Protein AF-A0A7R9LPJ1-F1 (afdb_monomer_lite)

Foldseek 3Di:
DDWFDDPVVPDAAAAEAEEQEDPDPVVVVVVVVCVVRNYHYDYDYLLDAQVRVLCCCVVSVHRTYHYDDPPDPSCVVSVVVVRVVVNCVVDVVRVPD

pLDDT: mean 85.03, std 18.86, range [29.36, 97.69]

Organism: NCBI:txid334625

Structure (mmCIF, N/CA/C/O backbone):
data_AF-A0A7R9LPJ1-F1
#
_entry.id   AF-A0A7R9LPJ1-F1
#
loop_
_atom_site.group_PDB
_atom_site.id
_atom_site.type_symbol
_atom_site.label_atom_id
_atom_site.label_alt_id
_atom_site.label_comp_id
_atom_site.label_asym_id
_atom_site.label_entity_id
_atom_site.label_seq_id
_atom_site.pdbx_PDB_ins_code
_atom_site.Cartn_x
_atom_site.Cartn_y
_atom_site.Cartn_z
_atom_site.occupancy
_atom_site.B_iso_or_equiv
_atom_site.auth_seq_id
_atom_site.auth_comp_id
_atom_site.auth_asym_id
_atom_site.auth_atom_id
_atom_site.pdbx_PDB_model_num
ATOM 1 N N . MET A 1 1 ? 5.259 -7.142 -3.736 1.00 41.25 1 MET A N 1
ATOM 2 C CA . MET A 1 1 ? 4.488 -7.068 -2.482 1.00 41.25 1 MET A CA 1
ATOM 3 C C . MET A 1 1 ? 5.467 -7.151 -1.324 1.00 41.25 1 MET A C 1
ATOM 5 O O . MET A 1 1 ? 5.892 -8.243 -0.980 1.00 41.25 1 MET A O 1
ATOM 9 N N . LEU A 1 2 ? 5.915 -6.002 -0.821 1.00 33.44 2 LEU A N 1
ATOM 10 C CA . LEU A 1 2 ? 6.778 -5.910 0.360 1.00 33.44 2 LEU A CA 1
ATOM 11 C C . LEU A 1 2 ? 5.869 -5.565 1.545 1.00 33.44 2 LEU A C 1
ATOM 13 O O . LEU A 1 2 ? 5.149 -4.574 1.485 1.00 33.44 2 LEU A O 1
ATOM 17 N N . MET A 1 3 ? 5.825 -6.442 2.551 1.00 40.66 3 MET A N 1
ATOM 18 C CA . MET A 1 3 ? 4.906 -6.362 3.690 1.00 40.66 3 MET A CA 1
ATOM 19 C C . MET A 1 3 ? 5.630 -5.783 4.907 1.00 40.66 3 MET A C 1
ATOM 21 O O . MET A 1 3 ? 6.683 -6.277 5.295 1.00 40.66 3 MET A O 1
ATOM 25 N N . LEU A 1 4 ? 5.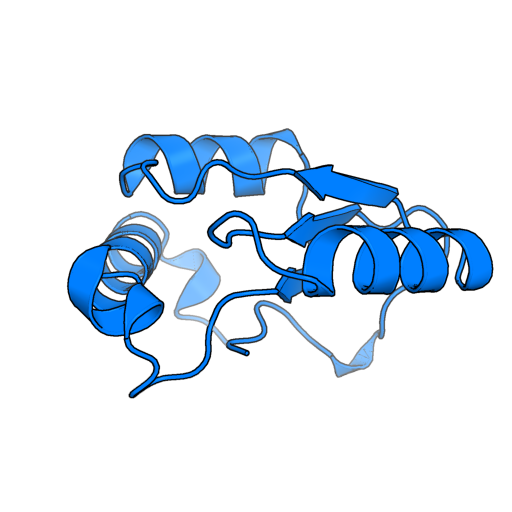065 -4.718 5.474 1.00 42.22 4 LEU A N 1
ATOM 26 C CA . LEU A 1 4 ? 5.595 -3.964 6.607 1.00 42.22 4 LEU A CA 1
ATOM 27 C C . LEU A 1 4 ? 4.797 -4.322 7.870 1.00 42.22 4 LEU A C 1
ATOM 29 O O . LEU A 1 4 ? 3.590 -4.119 7.871 1.00 42.22 4 LEU A O 1
ATOM 33 N N . THR A 1 5 ? 5.483 -4.751 8.936 1.00 42.75 5 THR A N 1
ATOM 34 C CA . THR A 1 5 ? 5.015 -4.982 10.331 1.00 42.75 5 THR A CA 1
ATOM 35 C C . THR A 1 5 ? 4.496 -6.381 10.738 1.00 42.75 5 THR A C 1
ATOM 37 O O . THR A 1 5 ? 3.994 -7.159 9.930 1.00 42.75 5 THR A O 1
ATOM 40 N N . ASP A 1 6 ? 4.700 -6.689 12.031 1.00 42.59 6 ASP A N 1
ATOM 41 C CA . ASP A 1 6 ? 4.478 -7.944 12.778 1.00 42.59 6 ASP A CA 1
ATOM 42 C C . ASP A 1 6 ? 3.206 -8.742 12.405 1.00 42.59 6 ASP A C 1
ATOM 44 O O . ASP A 1 6 ? 2.128 -8.565 12.983 1.00 42.59 6 ASP A O 1
ATOM 48 N N . TRP A 1 7 ? 3.335 -9.724 11.503 1.00 43.47 7 TRP A N 1
ATOM 49 C CA . TRP A 1 7 ? 2.209 -10.567 11.062 1.00 43.47 7 TRP A CA 1
ATOM 50 C C . TRP A 1 7 ? 1.680 -11.541 12.125 1.00 43.47 7 TRP A C 1
ATOM 52 O O . TRP A 1 7 ? 0.594 -12.094 11.959 1.00 43.47 7 TRP A O 1
ATOM 62 N N . GLN A 1 8 ? 2.372 -11.740 13.253 1.00 44.62 8 GLN A N 1
ATOM 63 C CA . GLN A 1 8 ? 1.864 -12.632 14.306 1.00 44.62 8 GLN A CA 1
ATOM 64 C C . GLN A 1 8 ? 0.507 -12.176 14.885 1.00 44.62 8 GLN A C 1
ATOM 66 O O . GLN A 1 8 ? -0.172 -12.976 15.524 1.00 44.62 8 GLN A O 1
ATOM 71 N N . LYS A 1 9 ? 0.079 -10.927 14.634 1.00 55.50 9 LYS A N 1
ATOM 72 C CA . LYS A 1 9 ? -1.223 -10.388 15.071 1.00 55.50 9 LYS A CA 1
ATOM 73 C C . LYS A 1 9 ? -2.264 -10.219 13.951 1.00 55.50 9 LYS A C 1
ATOM 75 O O . LYS A 1 9 ? -3.416 -9.932 14.269 1.00 55.50 9 LYS A O 1
ATOM 80 N N . GLY A 1 10 ? -1.893 -10.440 12.682 1.00 78.62 10 GLY A N 1
ATOM 81 C CA . GLY A 1 10 ? -2.783 -10.311 11.520 1.00 78.62 10 GLY A CA 1
ATOM 82 C C . GLY A 1 10 ? -3.378 -8.907 11.308 1.00 78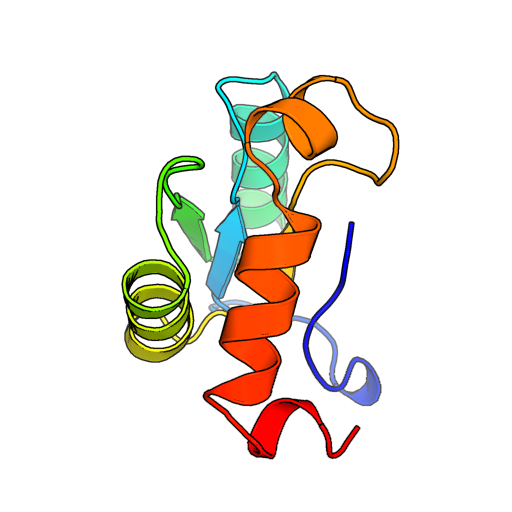.62 10 GLY A C 1
ATOM 83 O O . GLY A 1 10 ? -3.161 -7.986 12.095 1.00 78.62 10 GLY A O 1
ATOM 84 N N . LEU A 1 11 ? -4.145 -8.744 10.223 1.00 89.50 11 LEU A N 1
ATOM 85 C CA . LEU A 1 11 ? -4.956 -7.545 9.975 1.00 89.50 11 LEU A CA 1
ATOM 86 C C . LEU A 1 11 ? -6.338 -7.702 10.616 1.00 89.50 11 LEU A C 1
ATOM 88 O O . LEU A 1 11 ? -6.995 -8.730 10.446 1.00 89.50 11 LEU A O 1
ATOM 92 N N . ASN A 1 12 ? -6.792 -6.663 11.307 1.00 92.75 12 ASN A N 1
ATOM 93 C CA . ASN A 1 12 ? -8.090 -6.608 11.972 1.00 92.75 12 ASN A CA 1
ATOM 94 C C . ASN A 1 12 ? -9.033 -5.630 11.268 1.00 92.75 12 ASN A C 1
ATOM 96 O O . ASN A 1 12 ? -8.602 -4.711 10.575 1.00 92.75 12 ASN A O 1
ATOM 100 N N . ARG A 1 13 ? -10.346 -5.794 11.477 1.00 94.88 13 ARG A N 1
ATOM 101 C CA . ARG A 1 13 ? -11.339 -4.811 11.013 1.00 94.88 13 ARG A CA 1
ATOM 102 C C . ARG A 1 13 ? -10.972 -3.410 11.517 1.00 94.88 13 ARG A C 1
ATOM 104 O O . ARG A 1 13 ? -10.675 -3.242 12.694 1.00 94.88 13 ARG A O 1
ATOM 111 N N . GLY A 1 14 ? -11.034 -2.422 10.630 1.00 95.00 14 GLY A N 1
ATOM 112 C CA . GLY A 1 14 ? -10.644 -1.034 10.877 1.00 95.00 14 GLY A CA 1
ATOM 113 C C . GLY A 1 14 ? -9.183 -0.720 10.550 1.00 95.00 14 GLY A C 1
ATOM 114 O O . GLY A 1 14 ? -8.833 0.454 10.489 1.00 95.00 14 GLY A O 1
ATOM 115 N N . ASP A 1 15 ? -8.342 -1.727 10.293 1.00 95.81 15 ASP A N 1
ATOM 116 C CA . ASP A 1 15 ? -6.937 -1.497 9.961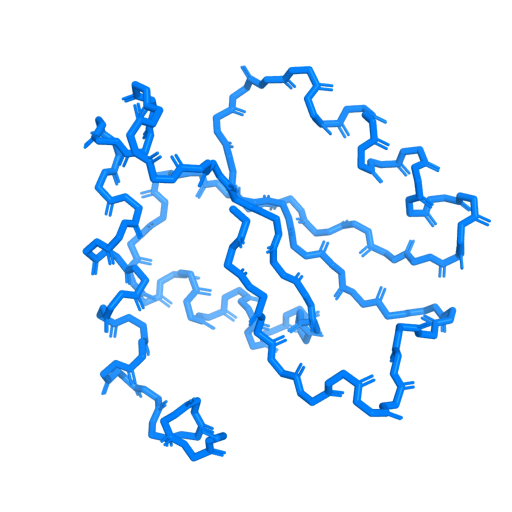 1.00 95.81 15 ASP A CA 1
ATOM 117 C C . ASP A 1 15 ? -6.770 -0.859 8.579 1.00 95.81 15 ASP A C 1
ATOM 119 O O . ASP A 1 15 ? -7.476 -1.189 7.619 1.00 95.81 15 ASP A O 1
ATOM 123 N N . VAL A 1 16 ? -5.797 0.051 8.485 1.00 96.19 16 VAL A N 1
ATOM 124 C CA . VAL A 1 16 ? -5.489 0.787 7.259 1.00 96.19 16 VAL A CA 1
ATOM 125 C C . VAL A 1 16 ? -4.445 0.039 6.443 1.00 96.19 16 VAL A C 1
ATOM 127 O O . VAL A 1 16 ? -3.391 -0.357 6.944 1.00 96.19 16 VAL A O 1
ATOM 130 N N . VAL A 1 17 ? -4.729 -0.114 5.156 1.00 95.56 17 VAL A N 1
ATOM 131 C CA . VAL A 1 17 ? -3.873 -0.795 4.193 1.00 95.56 17 VAL A CA 1
ATOM 132 C C . VAL A 1 17 ? -3.599 0.128 3.013 1.00 95.56 17 VAL A C 1
ATOM 134 O O . VAL A 1 17 ? -4.516 0.581 2.330 1.00 95.56 17 VAL A O 1
ATOM 137 N N . GLY A 1 18 ? -2.325 0.426 2.781 1.00 95.69 18 GLY A N 1
ATOM 138 C CA . GLY A 1 18 ? -1.865 1.291 1.706 1.00 95.69 18 GLY A CA 1
ATOM 139 C C . GLY A 1 18 ? -1.819 0.556 0.373 1.00 95.69 18 GLY A C 1
ATOM 140 O O . GLY A 1 18 ? -1.370 -0.586 0.303 1.00 95.69 18 GLY A O 1
ATOM 141 N N . LEU A 1 19 ? -2.231 1.226 -0.697 1.00 96.38 19 LEU A N 1
ATOM 142 C CA . LEU A 1 19 ? -1.958 0.829 -2.072 1.00 96.38 19 LEU A CA 1
ATOM 143 C C . LEU A 1 19 ? -1.123 1.921 -2.729 1.00 96.38 19 LEU A C 1
ATOM 145 O O . LEU A 1 19 ? -1.619 3.008 -3.014 1.00 96.38 19 LEU A O 1
ATOM 149 N N . TRP A 1 20 ? 0.142 1.601 -2.967 1.00 96.38 20 TRP A N 1
ATOM 150 C CA . TRP A 1 20 ? 1.117 2.465 -3.612 1.00 96.38 20 TRP A CA 1
ATOM 151 C C . TRP A 1 20 ? 1.507 1.849 -4.954 1.00 96.38 20 TRP A C 1
ATOM 153 O O . TRP A 1 20 ? 2.319 0.929 -5.023 1.00 96.38 20 TRP A O 1
ATOM 163 N N . SER A 1 21 ? 0.841 2.279 -6.025 1.00 95.00 21 SER A N 1
ATOM 164 C CA . SER A 1 21 ? 0.954 1.669 -7.357 1.00 95.00 21 SER A CA 1
ATOM 165 C C . SER A 1 21 ? 0.515 2.649 -8.443 1.00 95.00 21 SER A C 1
ATOM 167 O O . SER A 1 21 ? -0.268 3.560 -8.183 1.00 95.00 21 SER A O 1
ATOM 169 N N . CYS A 1 22 ? 0.958 2.452 -9.685 1.00 92.38 22 CYS A N 1
ATOM 170 C CA . CYS A 1 22 ? 0.373 3.162 -10.821 1.00 92.38 22 CYS A CA 1
ATOM 171 C C . CYS A 1 22 ? -1.078 2.721 -11.072 1.00 92.38 22 CYS A C 1
ATOM 173 O O . CYS A 1 22 ? -1.596 1.789 -10.445 1.00 92.38 22 CYS A O 1
ATOM 175 N N . ASN A 1 23 ? -1.754 3.392 -12.010 1.00 91.00 23 ASN A N 1
ATOM 176 C CA . ASN A 1 23 ? -3.114 3.031 -12.401 1.00 91.00 23 ASN A CA 1
ATOM 177 C C . ASN A 1 23 ? -3.139 1.616 -13.009 1.00 91.00 23 ASN A C 1
ATOM 179 O O . ASN A 1 23 ? -2.758 1.398 -14.157 1.00 91.00 23 ASN A O 1
ATOM 183 N N . THR A 1 24 ? -3.531 0.645 -12.191 1.00 90.62 24 THR A N 1
ATOM 184 C CA . THR A 1 24 ? -3.544 -0.787 -12.488 1.00 90.62 24 THR A CA 1
ATOM 185 C C . THR A 1 24 ? -4.861 -1.403 -12.030 1.00 90.62 24 THR A C 1
ATOM 187 O O . THR A 1 24 ? -5.566 -0.856 -11.186 1.00 90.62 24 THR A O 1
ATOM 190 N N . TYR A 1 25 ? -5.192 -2.591 -12.530 1.00 92.06 25 TYR A N 1
ATOM 191 C CA . TYR A 1 25 ? -6.421 -3.283 -12.131 1.00 92.06 25 TYR A CA 1
ATOM 192 C C . TYR A 1 25 ? -6.450 -3.690 -10.641 1.00 92.06 25 TYR A C 1
ATOM 194 O O . TYR A 1 25 ? -7.501 -4.067 -10.128 1.00 92.06 25 TYR A O 1
ATOM 202 N N . TYR A 1 26 ? -5.322 -3.592 -9.928 1.00 90.62 26 TYR A N 1
ATOM 203 C CA . TYR A 1 26 ? -5.249 -3.863 -8.494 1.00 90.62 26 TYR A CA 1
ATOM 204 C C . TYR A 1 26 ? -6.037 -2.855 -7.645 1.00 90.62 26 TYR A C 1
ATOM 206 O O . TYR A 1 26 ? -6.456 -3.212 -6.548 1.00 90.62 26 TYR A O 1
ATOM 214 N N . TRP A 1 27 ? -6.294 -1.638 -8.146 1.00 93.75 27 TRP A N 1
ATOM 215 C CA . TRP A 1 27 ? -7.085 -0.620 -7.438 1.00 93.75 27 TRP A CA 1
ATOM 216 C C . TRP A 1 27 ? -8.471 -1.127 -7.010 1.00 93.75 27 TRP A C 1
ATOM 218 O O . TRP A 1 27 ? -8.727 -1.202 -5.806 1.00 93.75 27 TRP A O 1
ATOM 228 N N . PRO A 1 28 ? -9.357 -1.547 -7.935 1.00 95.81 28 PRO A N 1
ATOM 229 C CA . PRO A 1 28 ? -10.659 -2.085 -7.551 1.00 95.81 28 PRO A CA 1
ATOM 230 C C . PRO A 1 28 ? -10.557 -3.421 -6.801 1.00 95.81 28 PRO A C 1
ATOM 232 O O . PRO A 1 28 ? -11.388 -3.692 -5.937 1.00 95.81 28 PRO A O 1
ATOM 235 N N . GLN A 1 29 ? -9.545 -4.250 -7.084 1.00 95.50 29 GLN A N 1
ATOM 236 C CA . GLN A 1 29 ? -9.374 -5.541 -6.408 1.00 95.50 29 GLN A CA 1
ATOM 237 C C . GLN A 1 29 ? -9.068 -5.382 -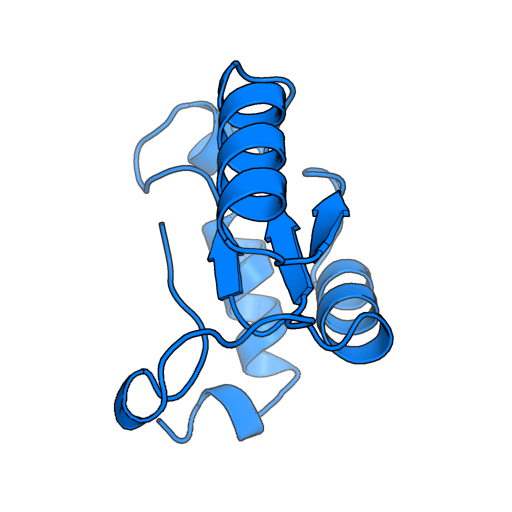4.918 1.00 95.50 29 GLN A C 1
ATOM 239 O O . GLN A 1 29 ? -9.710 -6.020 -4.084 1.00 95.50 29 GLN A O 1
ATOM 244 N N . ILE A 1 30 ? -8.107 -4.520 -4.582 1.00 94.50 30 ILE A N 1
ATOM 245 C CA . ILE A 1 30 ? -7.708 -4.272 -3.196 1.00 94.50 30 ILE A CA 1
ATOM 246 C C . ILE A 1 30 ? -8.822 -3.533 -2.464 1.00 94.50 30 ILE A C 1
ATOM 248 O O . ILE A 1 30 ? -9.158 -3.921 -1.351 1.00 94.50 30 ILE A O 1
ATOM 252 N N . LEU A 1 31 ? -9.468 -2.552 -3.102 1.00 96.50 31 LEU A N 1
ATOM 253 C CA . LEU A 1 31 ? -10.626 -1.876 -2.518 1.00 96.50 31 LEU A CA 1
ATOM 254 C C . LEU A 1 31 ? -11.741 -2.871 -2.152 1.00 96.50 31 LEU A C 1
ATOM 256 O O . LEU A 1 31 ? -12.269 -2.827 -1.041 1.00 96.50 31 LEU A O 1
ATOM 260 N N . TYR A 1 32 ? -12.064 -3.805 -3.050 1.00 97.50 32 TYR A N 1
ATOM 261 C CA . TYR A 1 32 ? -13.077 -4.830 -2.799 1.00 97.50 32 TYR A CA 1
ATOM 262 C C . TYR A 1 32 ? -12.659 -5.814 -1.696 1.00 97.50 32 TYR A C 1
ATOM 264 O O . TYR A 1 32 ? -13.465 -6.156 -0.829 1.00 97.50 32 TYR A O 1
ATOM 272 N N . ALA A 1 33 ? -11.395 -6.249 -1.686 1.00 95.81 33 ALA A N 1
ATOM 273 C CA . ALA A 1 33 ? -10.861 -7.098 -0.624 1.00 95.81 33 ALA A CA 1
ATOM 274 C C . ALA A 1 33 ? -10.921 -6.398 0.744 1.00 95.81 33 ALA A C 1
ATOM 276 O O . ALA A 1 33 ? -11.396 -6.992 1.713 1.00 95.81 33 ALA A O 1
ATOM 277 N N . CYS A 1 34 ? -10.523 -5.124 0.807 1.00 96.56 34 CYS A N 1
ATOM 278 C CA . CYS A 1 34 ? -10.624 -4.299 2.005 1.00 96.56 34 CYS A CA 1
ATOM 279 C C . CYS A 1 34 ? -12.076 -4.181 2.477 1.00 96.56 34 CYS A C 1
ATOM 281 O O . CYS A 1 34 ? -12.357 -4.482 3.636 1.00 96.56 34 CYS A O 1
ATOM 283 N N . ALA A 1 35 ? -13.012 -3.866 1.578 1.00 96.88 35 ALA A N 1
ATOM 284 C CA . ALA A 1 35 ? -14.434 -3.781 1.907 1.00 96.88 35 ALA A CA 1
ATOM 285 C C . ALA A 1 35 ? -14.981 -5.098 2.488 1.00 96.88 35 ALA A C 1
ATOM 287 O O . ALA A 1 35 ? -15.703 -5.085 3.485 1.00 96.88 35 ALA A O 1
ATOM 288 N N . ARG A 1 36 ? -14.599 -6.251 1.919 1.00 97.69 36 ARG A N 1
ATOM 289 C CA . ARG A 1 36 ? -15.022 -7.571 2.420 1.00 97.69 36 ARG A CA 1
ATOM 290 C C . ARG A 1 36 ? -14.441 -7.920 3.788 1.00 97.69 36 ARG A C 1
ATOM 292 O O . ARG A 1 36 ? -15.119 -8.566 4.584 1.00 97.69 36 ARG A O 1
ATOM 299 N N . LEU A 1 37 ? -13.200 -7.522 4.050 1.00 95.50 37 LEU A N 1
ATOM 300 C CA . LEU A 1 37 ? -12.490 -7.819 5.297 1.00 95.50 37 LEU A CA 1
ATOM 301 C C . LEU A 1 37 ? -12.729 -6.760 6.387 1.00 95.50 37 LEU A C 1
ATOM 303 O O . LEU A 1 37 ? -12.323 -6.956 7.529 1.00 95.50 37 LEU A O 1
ATOM 307 N N . GLY A 1 38 ? -13.419 -5.664 6.055 1.00 96.69 38 GLY A N 1
ATOM 308 C CA . GLY A 1 38 ? -13.628 -4.521 6.941 1.00 96.69 38 GLY A CA 1
ATOM 309 C C . GLY A 1 38 ? -12.359 -3.702 7.174 1.00 96.69 38 GLY A C 1
ATOM 310 O O . GLY A 1 38 ? -12.218 -3.114 8.239 1.00 96.69 38 GLY A O 1
ATOM 311 N N . LEU A 1 39 ? -11.438 -3.696 6.214 1.00 97.06 39 LEU A N 1
ATOM 312 C CA . LEU A 1 39 ? -10.217 -2.889 6.216 1.00 97.06 39 LEU A CA 1
ATOM 313 C C . LEU A 1 39 ? -10.466 -1.552 5.513 1.00 97.06 39 LEU A C 1
ATOM 315 O O . LEU A 1 39 ? -11.379 -1.427 4.694 1.00 97.06 39 LEU A O 1
ATOM 319 N N . ILE A 1 40 ? -9.611 -0.573 5.784 1.00 97.31 40 ILE A N 1
ATOM 320 C CA . ILE A 1 40 ? -9.645 0.745 5.149 1.00 97.31 40 ILE A CA 1
ATOM 321 C C . ILE A 1 40 ? -8.527 0.807 4.111 1.00 97.31 40 ILE A C 1
ATOM 323 O O . ILE A 1 40 ? -7.359 0.608 4.434 1.00 97.31 40 ILE A O 1
ATOM 327 N N . GLN A 1 41 ? -8.870 1.088 2.856 1.00 97.19 41 GLN A N 1
ATOM 328 C CA . GLN A 1 41 ? -7.883 1.238 1.791 1.00 97.19 41 GLN A CA 1
ATOM 329 C C . GLN A 1 41 ? -7.385 2.690 1.736 1.00 97.19 41 GLN A C 1
ATOM 331 O O . GLN A 1 41 ? -8.174 3.619 1.589 1.00 97.19 41 GLN A O 1
ATOM 336 N N . CYS A 1 42 ? -6.070 2.884 1.847 1.00 96.81 42 CYS A N 1
ATOM 337 C CA . CYS A 1 42 ? -5.399 4.172 1.691 1.00 96.81 42 CYS A CA 1
ATOM 338 C C . CYS A 1 42 ? -4.724 4.232 0.315 1.00 96.81 42 CYS A C 1
ATOM 340 O O . CYS A 1 42 ? -3.862 3.411 -0.004 1.00 96.81 42 CYS A O 1
ATOM 342 N N . SER A 1 43 ? -5.143 5.173 -0.527 1.00 95.69 43 SER A N 1
ATOM 343 C CA . SER A 1 43 ? -4.597 5.362 -1.875 1.00 95.69 43 SER A CA 1
ATOM 344 C C . SER A 1 43 ? -3.364 6.250 -1.826 1.00 95.69 43 SER A C 1
ATOM 346 O O . SER A 1 43 ? -3.457 7.396 -1.395 1.00 95.69 43 SER A O 1
ATOM 348 N N . ILE A 1 44 ? -2.224 5.740 -2.289 1.00 96.25 44 ILE A N 1
ATOM 349 C CA . ILE A 1 44 ? -0.941 6.442 -2.222 1.00 96.25 44 ILE A CA 1
ATOM 350 C C . ILE A 1 44 ? -0.422 6.666 -3.640 1.00 96.25 44 ILE A C 1
ATOM 352 O O . ILE A 1 44 ? -0.368 5.742 -4.455 1.00 96.25 44 ILE A O 1
ATOM 356 N N . ASN A 1 45 ? -0.034 7.905 -3.937 1.00 94.88 45 ASN A N 1
ATOM 357 C CA . ASN A 1 45 ? 0.467 8.275 -5.254 1.00 94.88 45 ASN A CA 1
ATOM 358 C C . ASN A 1 45 ? 1.827 7.592 -5.522 1.00 94.88 45 ASN A C 1
ATOM 360 O O . ASN A 1 45 ? 2.749 7.753 -4.720 1.00 94.88 45 ASN A O 1
ATOM 364 N N . PRO A 1 46 ? 1.997 6.859 -6.640 1.00 93.88 46 PRO A N 1
ATOM 365 C CA . PRO A 1 46 ? 3.270 6.230 -7.006 1.00 93.88 46 PRO A CA 1
ATOM 366 C C . PRO A 1 46 ? 4.428 7.221 -7.188 1.00 93.88 46 PRO A C 1
ATOM 368 O O . PRO A 1 46 ? 5.577 6.810 -7.104 1.00 93.88 46 PRO A O 1
ATOM 371 N N . ALA A 1 47 ? 4.140 8.505 -7.429 1.00 93.69 47 ALA A N 1
ATOM 372 C CA . ALA A 1 47 ? 5.152 9.542 -7.620 1.00 93.69 47 ALA A CA 1
ATOM 373 C C . ALA A 1 47 ? 5.726 10.110 -6.309 1.00 93.69 47 ALA A C 1
ATOM 375 O O . ALA A 1 47 ? 6.632 10.940 -6.368 1.00 93.69 47 ALA A O 1
ATOM 376 N N . TYR A 1 48 ? 5.192 9.708 -5.150 1.00 95.25 48 TYR A N 1
ATOM 377 C CA . TYR A 1 48 ? 5.687 10.189 -3.864 1.00 95.25 48 TYR A CA 1
ATOM 378 C C . TYR A 1 48 ? 7.132 9.782 -3.618 1.00 95.25 48 TYR A C 1
ATOM 380 O O . TYR A 1 48 ? 7.523 8.636 -3.847 1.00 95.25 48 TYR A O 1
ATOM 388 N N . GLN A 1 49 ? 7.897 10.741 -3.104 1.00 94.94 49 GLN A N 1
ATOM 389 C CA . GLN A 1 49 ? 9.255 10.514 -2.630 1.00 94.94 49 GLN A CA 1
ATOM 390 C C . GLN A 1 49 ? 9.255 10.027 -1.179 1.00 94.94 49 GLN A C 1
ATOM 392 O O . GLN A 1 49 ? 8.210 9.935 -0.532 1.00 94.94 49 GLN A O 1
ATOM 397 N N . ALA A 1 50 ? 10.440 9.701 -0.662 1.00 94.31 50 ALA A N 1
ATOM 398 C CA . ALA A 1 50 ? 10.598 9.059 0.640 1.00 94.31 50 ALA A CA 1
ATOM 399 C C . ALA A 1 50 ? 9.911 9.832 1.780 1.00 94.31 50 ALA A C 1
ATOM 401 O O . ALA A 1 50 ? 9.173 9.233 2.558 1.00 94.31 50 ALA A O 1
ATOM 402 N N . ASP A 1 51 ? 10.073 11.154 1.844 1.00 94.19 51 ASP A N 1
ATOM 403 C CA . ASP A 1 51 ? 9.477 11.969 2.910 1.00 94.19 51 ASP A CA 1
ATOM 404 C C . ASP A 1 51 ? 7.943 11.973 2.862 1.00 94.19 51 ASP A C 1
ATOM 406 O O . ASP A 1 51 ? 7.280 11.810 3.888 1.00 94.19 51 ASP A O 1
ATOM 410 N N . GLU A 1 52 ? 7.365 12.107 1.665 1.00 95.88 52 GLU A N 1
ATOM 411 C CA . GLU A 1 52 ? 5.913 12.114 1.453 1.00 95.88 52 GLU A CA 1
ATOM 412 C C . GLU A 1 52 ? 5.306 10.741 1.749 1.00 95.88 52 GLU A C 1
ATOM 414 O O . GLU A 1 52 ? 4.276 10.635 2.419 1.00 95.88 52 GLU A O 1
ATOM 419 N N . LEU A 1 53 ? 5.971 9.678 1.286 1.00 95.56 53 LEU A N 1
ATOM 420 C CA . LEU A 1 53 ? 5.566 8.308 1.561 1.00 95.56 53 LEU A CA 1
ATOM 421 C C . LEU A 1 53 ? 5.626 8.027 3.066 1.00 95.56 53 LEU A C 1
ATOM 423 O O . LEU A 1 53 ? 4.643 7.551 3.629 1.00 95.56 53 LEU A O 1
ATOM 427 N N . ASN A 1 54 ? 6.727 8.377 3.734 1.00 94.38 54 ASN A N 1
ATOM 428 C CA . ASN A 1 54 ? 6.882 8.205 5.177 1.00 94.38 54 ASN A CA 1
ATOM 429 C C . ASN A 1 54 ? 5.797 8.965 5.957 1.00 94.38 54 ASN A C 1
ATOM 431 O O . ASN A 1 54 ? 5.161 8.413 6.860 1.00 94.38 54 ASN A O 1
ATOM 435 N N . TYR A 1 55 ? 5.533 10.215 5.569 1.00 94.06 55 TYR A N 1
ATOM 436 C CA . TYR A 1 55 ? 4.478 11.024 6.170 1.00 94.06 55 TYR A CA 1
ATOM 437 C C . TYR A 1 55 ? 3.108 10.350 6.049 1.00 94.06 55 TYR A C 1
ATOM 439 O O . TYR A 1 55 ? 2.410 10.204 7.052 1.00 94.06 55 TYR A O 1
ATOM 447 N N . VAL A 1 56 ? 2.727 9.891 4.853 1.00 95.00 56 VAL A N 1
ATOM 448 C CA . VAL A 1 56 ? 1.419 9.259 4.628 1.00 95.00 56 VAL A CA 1
ATOM 449 C C . VAL A 1 56 ? 1.298 7.926 5.357 1.00 95.00 56 VAL A C 1
ATOM 451 O O . VAL A 1 56 ? 0.275 7.690 6.001 1.00 95.00 56 VAL A O 1
ATOM 454 N N . LEU A 1 57 ? 2.334 7.082 5.320 1.00 93.88 57 LEU A N 1
ATOM 455 C CA . LEU A 1 57 ? 2.342 5.801 6.032 1.00 93.88 57 LEU A CA 1
ATOM 456 C C . LEU A 1 57 ? 2.107 5.997 7.537 1.00 93.88 57 LEU A C 1
ATOM 458 O O . LEU A 1 57 ? 1.323 5.264 8.140 1.00 93.88 57 LEU A O 1
ATOM 462 N N . ARG A 1 58 ? 2.723 7.026 8.132 1.00 91.94 58 ARG A N 1
ATOM 463 C CA . ARG A 1 58 ? 2.552 7.375 9.549 1.00 91.94 58 ARG A CA 1
ATOM 464 C C . ARG A 1 58 ? 1.203 8.009 9.848 1.00 91.94 58 ARG A C 1
ATOM 466 O O . ARG A 1 58 ? 0.502 7.557 10.750 1.00 91.94 58 ARG A O 1
ATOM 473 N N . ASN A 1 59 ? 0.845 9.052 9.106 1.00 94.38 59 ASN A N 1
ATOM 474 C CA . ASN A 1 59 ? -0.357 9.840 9.359 1.00 94.38 59 ASN A CA 1
ATOM 475 C C . ASN A 1 59 ? -1.629 8.999 9.190 1.00 94.38 59 ASN A C 1
ATOM 477 O O . ASN A 1 59 ? -2.549 9.105 9.994 1.00 94.38 59 ASN A O 1
ATOM 481 N N . ALA A 1 60 ? -1.658 8.122 8.183 1.00 93.62 60 ALA A N 1
ATOM 482 C CA . ALA A 1 60 ? -2.768 7.202 7.959 1.00 93.62 60 ALA A CA 1
ATOM 483 C C . ALA A 1 60 ? -2.643 5.887 8.750 1.00 93.62 60 ALA A C 1
ATOM 485 O O . ALA A 1 60 ? -3.503 5.025 8.604 1.00 93.62 60 ALA A O 1
ATOM 486 N N . GLN A 1 61 ? -1.599 5.716 9.573 1.00 92.94 61 GLN A N 1
ATOM 487 C CA . GLN A 1 61 ? -1.358 4.509 10.377 1.00 92.94 61 GLN A CA 1
ATOM 488 C C . GLN A 1 61 ? -1.418 3.217 9.545 1.00 92.94 61 GLN A C 1
ATOM 490 O O . GLN A 1 61 ? -2.058 2.232 9.922 1.00 92.94 61 GLN A O 1
ATOM 495 N N . VAL A 1 62 ? -0.763 3.234 8.382 1.00 93.00 62 VAL A N 1
ATOM 496 C CA . VAL A 1 62 ? -0.768 2.116 7.437 1.00 93.00 62 VAL A CA 1
ATOM 497 C C . VAL A 1 62 ? -0.088 0.901 8.069 1.00 93.00 62 VAL A C 1
ATOM 499 O O . VAL A 1 62 ? 1.094 0.944 8.400 1.00 93.00 62 VAL A O 1
ATOM 502 N N . LYS A 1 63 ? -0.833 -0.203 8.197 1.00 91.56 63 LYS A N 1
ATOM 503 C CA . LYS A 1 63 ? -0.350 -1.473 8.765 1.00 91.56 63 LYS A CA 1
ATOM 504 C C . LYS A 1 63 ? 0.138 -2.476 7.728 1.00 91.56 63 LYS A C 1
ATOM 506 O O . LYS A 1 63 ? 0.825 -3.423 8.076 1.00 91.56 63 LYS A O 1
ATOM 511 N N . ALA A 1 64 ? -0.237 -2.305 6.465 1.00 91.62 64 ALA A N 1
ATOM 512 C CA . ALA A 1 64 ? 0.262 -3.118 5.362 1.00 91.62 64 ALA A CA 1
ATOM 513 C C . ALA A 1 64 ? 0.319 -2.282 4.085 1.00 91.62 64 ALA A C 1
ATOM 515 O O . ALA A 1 64 ? -0.537 -1.426 3.870 1.00 91.62 64 ALA A O 1
ATOM 516 N N . LEU A 1 65 ? 1.305 -2.546 3.228 1.00 93.56 65 LEU A N 1
ATOM 517 C CA . LEU A 1 65 ? 1.510 -1.815 1.981 1.00 93.56 65 LEU A CA 1
ATOM 518 C C . LEU A 1 65 ? 1.487 -2.771 0.786 1.00 93.56 65 LEU A C 1
ATOM 520 O O . LEU A 1 65 ? 2.312 -3.674 0.658 1.00 93.56 65 LEU A O 1
ATOM 524 N N . PHE A 1 66 ? 0.547 -2.552 -0.124 1.00 93.75 66 PHE A N 1
ATOM 525 C CA . PHE A 1 66 ? 0.549 -3.161 -1.442 1.00 93.75 66 PHE A CA 1
ATOM 526 C C . PHE A 1 66 ? 1.319 -2.276 -2.409 1.00 93.75 66 PHE A C 1
ATOM 528 O O . PHE A 1 66 ? 1.038 -1.087 -2.548 1.00 93.75 66 PHE A O 1
ATOM 535 N N . MET A 1 67 ? 2.266 -2.887 -3.111 1.00 94.25 67 MET A N 1
ATOM 536 C CA . MET A 1 67 ? 3.089 -2.227 -4.114 1.00 94.25 67 MET A CA 1
ATOM 537 C C . MET A 1 67 ? 3.503 -3.214 -5.212 1.00 94.25 67 MET A C 1
ATOM 539 O O . MET A 1 67 ? 3.509 -4.436 -4.965 1.00 94.25 67 MET A O 1
ATOM 543 N N . PRO A 1 68 ? 3.875 -2.711 -6.404 1.00 92.81 68 PRO A N 1
ATOM 544 C CA . PRO A 1 68 ? 4.339 -3.537 -7.508 1.00 92.81 68 PRO A CA 1
ATOM 545 C C . PRO A 1 68 ? 5.461 -4.500 -7.104 1.00 92.81 68 PRO A C 1
ATOM 547 O O . PRO A 1 68 ? 6.268 -4.229 -6.215 1.00 92.81 68 PRO A O 1
ATOM 550 N N . GLY A 1 69 ? 5.491 -5.668 -7.745 1.00 89.81 69 GLY A N 1
ATOM 551 C CA . GLY A 1 69 ? 6.562 -6.643 -7.553 1.00 89.81 69 GLY A CA 1
ATOM 552 C C . GLY A 1 69 ? 7.886 -6.155 -8.138 1.00 89.81 69 GLY A C 1
ATOM 553 O O . GLY A 1 69 ? 7.892 -5.450 -9.153 1.00 89.81 69 GLY A O 1
ATOM 554 N N . VAL A 1 70 ? 8.988 -6.571 -7.509 1.00 88.94 70 VAL A N 1
ATOM 555 C CA . VAL A 1 70 ? 10.346 -6.399 -8.043 1.00 88.94 70 VAL A CA 1
ATOM 556 C C . VAL A 1 70 ? 10.399 -6.993 -9.455 1.00 88.94 70 VAL A C 1
ATOM 558 O O . VAL A 1 70 ? 9.856 -8.073 -9.686 1.00 88.94 70 VAL A O 1
ATOM 561 N N . GLY A 1 71 ? 10.993 -6.263 -10.400 1.00 87.94 71 GLY A N 1
ATOM 562 C CA . GLY A 1 71 ? 11.081 -6.661 -11.813 1.00 87.94 71 GLY A CA 1
ATOM 563 C C . GLY A 1 71 ? 9.836 -6.359 -12.656 1.00 87.94 71 GLY A C 1
ATOM 564 O O . GLY A 1 71 ? 9.799 -6.670 -13.843 1.00 87.94 71 GLY A O 1
ATOM 565 N N . SER A 1 72 ? 8.791 -5.747 -12.087 1.00 92.31 72 SER A N 1
ATOM 566 C CA . SER A 1 72 ? 7.710 -5.193 -12.909 1.00 92.31 72 SER A CA 1
ATOM 567 C C . SER A 1 72 ? 8.126 -3.855 -13.527 1.00 92.31 72 SER A C 1
ATOM 569 O O . SER A 1 72 ? 8.795 -3.046 -12.890 1.00 92.31 72 SER A O 1
ATOM 571 N N . LYS A 1 73 ? 7.650 -3.562 -14.743 1.00 92.12 73 LYS A N 1
ATOM 572 C CA . LYS A 1 73 ? 8.001 -2.324 -15.465 1.00 92.12 73 LYS A CA 1
ATOM 573 C C . LYS A 1 73 ? 7.781 -1.051 -14.635 1.00 92.12 73 LYS A C 1
ATOM 575 O O . LYS A 1 73 ? 8.611 -0.154 -14.638 1.00 92.12 73 LYS A O 1
ATOM 580 N N . GLN A 1 74 ? 6.673 -0.966 -13.899 1.00 91.25 74 GLN A N 1
ATOM 581 C CA . GLN A 1 74 ? 6.395 0.196 -13.046 1.00 91.25 74 GLN A CA 1
ATOM 582 C C . GLN A 1 74 ? 7.291 0.265 -11.801 1.00 91.25 74 GLN A C 1
ATOM 584 O O . GLN A 1 74 ? 7.577 1.372 -11.350 1.00 91.25 74 GLN A O 1
ATOM 589 N N . TYR A 1 75 ? 7.733 -0.883 -11.266 1.00 93.50 75 TYR A N 1
ATOM 590 C CA . TYR A 1 75 ? 8.650 -0.936 -10.127 1.00 93.50 75 TYR A CA 1
ATOM 591 C C . TYR A 1 75 ? 9.962 -0.228 -10.472 1.00 93.50 75 TYR A C 1
ATOM 593 O O . TYR A 1 75 ? 10.432 0.615 -9.712 1.00 93.50 75 TYR A O 1
ATOM 601 N N . GLU A 1 76 ? 10.493 -0.533 -11.656 1.00 92.25 76 GLU A N 1
ATOM 602 C CA . GLU A 1 76 ? 11.734 0.041 -12.174 1.00 92.25 76 GLU A CA 1
ATOM 603 C C . GLU A 1 76 ? 11.558 1.512 -12.566 1.00 92.25 76 GLU A C 1
ATOM 605 O O . GLU A 1 76 ? 12.336 2.361 -12.138 1.00 92.25 76 GLU A O 1
ATOM 610 N N . LEU A 1 77 ? 10.501 1.841 -13.320 1.00 91.25 77 LEU A N 1
ATOM 611 C CA . LEU A 1 77 ? 10.285 3.203 -13.824 1.00 91.25 77 LEU A CA 1
ATOM 612 C C . LEU A 1 77 ? 10.089 4.242 -12.714 1.00 91.25 77 LEU A C 1
ATOM 614 O O . LEU A 1 77 ? 10.581 5.359 -12.842 1.00 91.25 77 LEU A O 1
ATOM 618 N N . ASN A 1 78 ? 9.386 3.886 -11.637 1.00 91.69 78 ASN A N 1
ATOM 619 C CA . ASN A 1 78 ? 9.154 4.802 -10.514 1.00 91.69 78 ASN A CA 1
ATOM 620 C C . ASN A 1 78 ? 10.136 4.572 -9.358 1.00 91.69 78 ASN A C 1
ATOM 622 O O . ASN A 1 78 ? 9.975 5.178 -8.305 1.00 91.69 78 ASN A O 1
ATOM 626 N N . LYS A 1 79 ? 11.137 3.697 -9.535 1.00 93.62 79 LYS A N 1
ATOM 627 C CA . LYS A 1 79 ? 12.181 3.424 -8.535 1.00 93.62 79 LYS A CA 1
ATOM 628 C C . LYS A 1 79 ? 11.617 3.109 -7.144 1.00 93.62 79 LYS A C 1
ATOM 630 O O . LYS A 1 79 ? 12.122 3.584 -6.128 1.00 93.62 79 LYS A O 1
ATOM 635 N N . PHE A 1 80 ? 10.570 2.283 -7.094 1.00 92.94 80 PHE A N 1
ATOM 636 C CA . PHE A 1 80 ? 9.864 1.953 -5.848 1.00 92.94 80 PHE A CA 1
ATOM 637 C C . PHE A 1 80 ? 10.809 1.409 -4.766 1.00 92.94 80 PHE A C 1
ATOM 639 O O 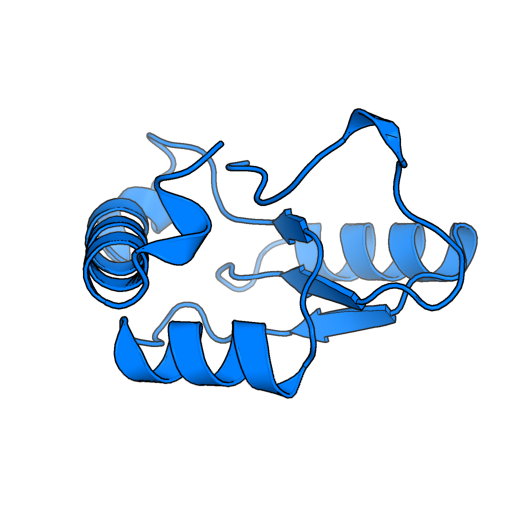. PHE A 1 80 ? 10.637 1.716 -3.590 1.00 92.94 80 PHE A O 1
ATOM 646 N N . GLY A 1 81 ? 11.805 0.607 -5.160 1.00 92.00 81 GLY A N 1
ATOM 647 C CA . GLY A 1 81 ? 12.817 0.075 -4.246 1.00 92.00 81 GLY A CA 1
ATOM 648 C C . GLY A 1 81 ? 13.674 1.161 -3.600 1.00 92.00 81 GLY A C 1
ATOM 649 O O . GLY A 1 81 ? 13.844 1.148 -2.386 1.00 92.00 81 GLY A O 1
ATOM 650 N N . ASP A 1 82 ? 14.157 2.123 -4.388 1.00 94.00 82 ASP A N 1
ATOM 651 C CA . ASP A 1 82 ? 15.013 3.208 -3.897 1.00 94.00 82 ASP A CA 1
ATOM 652 C C . ASP A 1 82 ? 14.256 4.095 -2.908 1.00 94.00 82 ASP A C 1
ATOM 654 O O . ASP A 1 82 ? 14.744 4.382 -1.817 1.00 94.00 82 ASP A O 1
ATOM 658 N N . VAL A 1 83 ? 13.028 4.481 -3.264 1.00 94.44 83 VAL A N 1
ATOM 659 C CA . VAL A 1 83 ? 12.168 5.292 -2.395 1.00 94.44 83 VAL A CA 1
ATOM 660 C C . VAL A 1 83 ? 11.886 4.555 -1.087 1.00 94.44 83 VAL A C 1
ATOM 662 O O . VAL A 1 83 ? 12.038 5.140 -0.018 1.00 94.44 83 VAL A O 1
ATOM 665 N N . LEU A 1 84 ? 11.534 3.267 -1.148 1.00 91.88 84 LEU A N 1
ATOM 666 C CA . LEU A 1 84 ? 11.246 2.477 0.046 1.00 91.88 84 LEU A CA 1
ATOM 667 C C . LEU A 1 84 ? 12.488 2.304 0.938 1.00 91.88 84 LEU A C 1
ATOM 669 O O . LEU A 1 84 ? 12.388 2.456 2.152 1.00 91.88 84 LEU A O 1
ATOM 673 N N . ASN A 1 85 ? 13.661 2.058 0.349 1.00 91.12 85 ASN A N 1
ATOM 674 C CA . ASN A 1 85 ? 14.931 1.992 1.079 1.00 91.12 85 ASN A CA 1
ATOM 675 C C . ASN A 1 85 ? 15.233 3.305 1.809 1.00 91.12 85 ASN A C 1
ATOM 677 O O . ASN A 1 85 ? 15.655 3.282 2.963 1.00 91.12 85 ASN A O 1
ATOM 681 N N . ASN A 1 86 ? 14.969 4.443 1.169 1.00 92.00 86 ASN A N 1
ATOM 682 C CA . ASN A 1 86 ? 15.143 5.749 1.794 1.00 92.00 86 ASN A CA 1
ATOM 683 C C . ASN A 1 86 ? 14.144 5.966 2.943 1.00 92.00 86 ASN A C 1
ATOM 685 O O . ASN A 1 86 ? 14.531 6.499 3.976 1.00 92.00 86 ASN A O 1
ATOM 689 N N . VAL A 1 87 ? 12.894 5.493 2.830 1.0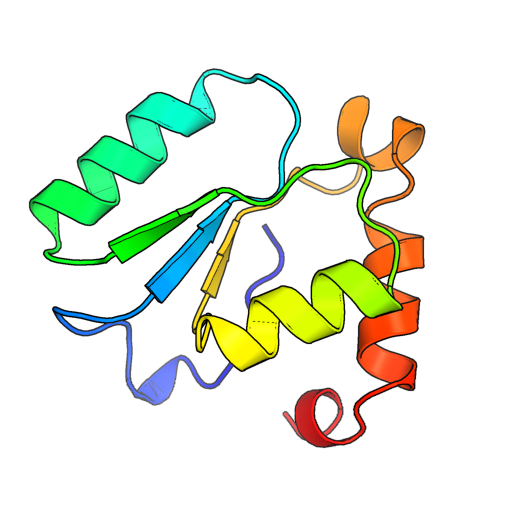0 89.81 87 VAL A N 1
ATOM 690 C CA . VAL A 1 87 ? 11.942 5.507 3.962 1.00 89.81 87 VAL A CA 1
ATOM 691 C C . VAL A 1 87 ? 12.471 4.700 5.148 1.00 89.81 87 VAL A C 1
ATOM 693 O O . VAL A 1 87 ? 12.408 5.171 6.280 1.00 89.81 87 VAL A O 1
ATOM 696 N N . PHE A 1 88 ? 13.030 3.514 4.903 1.00 82.31 88 PHE A N 1
ATOM 697 C CA . PHE A 1 88 ? 13.608 2.684 5.963 1.00 82.31 88 PHE A CA 1
ATOM 698 C C . PHE A 1 88 ? 14.824 3.319 6.639 1.00 82.31 88 PHE A C 1
ATOM 700 O O . PHE A 1 88 ? 15.012 3.140 7.838 1.00 82.31 88 PHE A O 1
ATOM 707 N N . GLN A 1 89 ? 15.633 4.074 5.894 1.00 79.06 89 GLN A N 1
ATOM 708 C CA . GLN A 1 89 ? 16.753 4.833 6.460 1.00 79.06 89 GLN A CA 1
ATOM 709 C C . GLN A 1 89 ? 16.286 6.027 7.299 1.00 79.06 89 GLN A C 1
ATOM 711 O O . GLN A 1 89 ? 16.959 6.404 8.253 1.00 79.06 89 GLN A O 1
ATOM 716 N N . LEU A 1 90 ? 15.144 6.627 6.955 1.00 69.31 90 LEU A N 1
ATOM 717 C CA . LEU A 1 90 ? 14.553 7.736 7.708 1.00 69.31 90 LEU A CA 1
ATOM 718 C C . LEU A 1 90 ? 13.913 7.289 9.032 1.00 69.31 90 LEU A C 1
ATOM 720 O O . LEU A 1 90 ? 13.675 8.129 9.901 1.00 69.31 90 LEU A O 1
ATOM 724 N N . ASP A 1 91 ? 13.588 6.003 9.190 1.00 63.34 91 ASP A N 1
ATOM 725 C CA . ASP A 1 91 ? 12.826 5.512 10.338 1.00 63.34 91 ASP A CA 1
ATOM 726 C C . ASP A 1 91 ? 13.388 4.173 10.860 1.00 63.34 91 ASP A C 1
ATOM 728 O O . ASP A 1 91 ? 12.969 3.080 10.469 1.00 63.34 91 ASP A O 1
ATOM 732 N N . ASP A 1 92 ? 14.315 4.277 11.824 1.00 56.38 92 ASP A N 1
ATOM 733 C CA . ASP A 1 92 ? 14.985 3.162 12.523 1.00 56.38 92 ASP A CA 1
ATOM 734 C C . ASP A 1 92 ? 14.016 2.134 13.142 1.00 56.38 92 ASP A C 1
ATOM 736 O O . ASP A 1 92 ? 14.404 1.003 13.448 1.00 56.38 92 ASP A O 1
ATOM 740 N N . LYS A 1 93 ? 12.740 2.497 13.347 1.00 53.53 93 LYS A N 1
ATOM 741 C CA . LYS A 1 93 ? 11.716 1.581 13.875 1.00 53.53 93 LYS A CA 1
ATOM 742 C C . LYS A 1 93 ? 11.346 0.463 12.905 1.00 53.53 93 LYS A C 1
ATOM 744 O O . LYS A 1 93 ? 10.912 -0.585 13.369 1.00 53.53 93 LYS A O 1
ATOM 749 N N . PHE A 1 94 ? 11.524 0.653 11.600 1.00 49.31 94 PHE A N 1
ATOM 750 C CA . PHE A 1 94 ? 11.256 -0.402 10.621 1.00 49.31 94 PHE A CA 1
ATOM 751 C C . PHE A 1 94 ? 12.430 -1.380 10.446 1.00 49.31 94 PHE A C 1
ATOM 753 O O . PHE A 1 94 ? 12.215 -2.489 9.969 1.00 49.31 94 PHE A O 1
ATOM 760 N N . MET A 1 95 ? 13.646 -0.999 10.862 1.00 35.47 95 MET A N 1
ATOM 761 C CA . MET A 1 95 ? 14.862 -1.834 10.825 1.00 35.47 95 MET A CA 1
ATOM 762 C C . MET A 1 95 ? 15.010 -2.772 12.037 1.00 35.47 95 MET A C 1
ATOM 764 O O . MET A 1 95 ? 15.926 -3.591 12.076 1.00 35.47 95 MET A O 1
ATOM 768 N N . LYS A 1 96 ? 14.120 -2.675 13.034 1.00 29.36 96 LYS A N 1
ATOM 769 C CA . LYS A 1 96 ? 13.999 -3.643 14.135 1.00 29.36 96 LYS A CA 1
ATOM 770 C C . LYS A 1 96 ? 12.759 -4.513 13.932 1.00 29.36 96 LYS A C 1
ATOM 772 O O . LYS A 1 96 ? 11.773 -4.349 14.647 1.00 29.36 96 LYS A O 1
ATOM 777 N N . ILE A 1 97 ? 12.827 -5.408 12.950 1.00 35.50 97 ILE A N 1
ATOM 778 C CA . ILE A 1 97 ? 11.939 -6.568 12.783 1.00 35.50 97 ILE A CA 1
ATOM 779 C C . ILE A 1 97 ? 12.822 -7.768 12.455 1.00 35.50 97 ILE A C 1
ATOM 781 O O . ILE A 1 97 ? 13.663 -7.625 11.540 1.00 35.50 97 ILE A O 1
#

InterPro domains:
  IPR000873 AMP-dependent synthetase/ligase domain [PF00501] (8-73)

Sequence (97 aa):
MLMLTDWQKGLNRGDVVGLWSCNTYYWPQILYACARLGLIQCSINPAYQADELNYVLRNAQVKALFMPGVGSKQYELNKFGDVLNNVFQLDDKFMKI

Radius of gyration: 13.03 Å; chains: 1; bounding box: 32×25×30 Å

Secondary structure (DSSP, 8-state):
----S-GGG---TT-EEEEE-SS-THHHHHHHHHHHHTPEEEEE-TT--HHHHHHHHHHTTEEEEE-PPTTSHHHHHTTHHHHHHHHHHH-TTSS--